Protein AF-X0Y228-F1 (afdb_monomer)

Secondary structure (DSSP, 8-state):
----PPPPPHHHHHHHHHHHHHTS-HHHHHHHHHHTTSS----H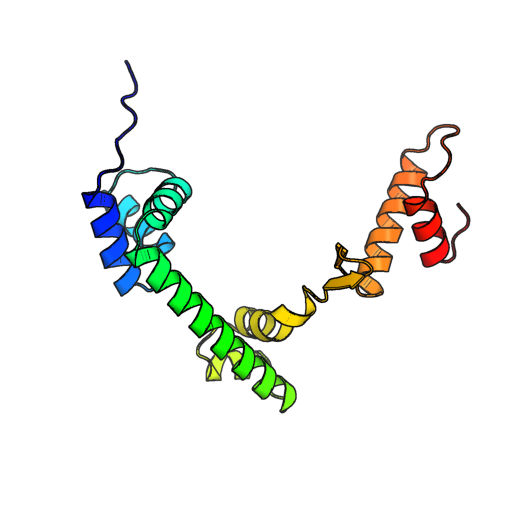HHHHHHHHTSHHHHHHHHHHHHHHHHHHHHHHHHHHTT--HHHHHHHHTS-HHHHHHHHHTTGGG-EEEETTEEEEPPPHHHHHHHHHHHHHHHHHH--S-PPPPHHHHHHHHHTT---

Structure (mmCIF, N/CA/C/O backbone):
data_AF-X0Y228-F1
#
_entry.id   AF-X0Y228-F1
#
loop_
_atom_site.group_PDB
_atom_site.id
_atom_site.type_symbol
_atom_site.label_atom_id
_atom_site.label_alt_id
_atom_site.label_comp_id
_atom_site.label_asym_id
_atom_site.label_entity_id
_atom_site.label_seq_id
_atom_site.pdbx_PDB_ins_code
_atom_site.Cartn_x
_atom_site.Cartn_y
_atom_site.Cartn_z
_atom_site.occupancy
_atom_site.B_iso_or_equiv
_atom_site.auth_seq_id
_atom_site.auth_comp_id
_atom_site.auth_asym_id
_atom_site.auth_atom_id
_atom_site.pdbx_PDB_model_num
ATOM 1 N N . MET A 1 1 ? -12.430 21.218 33.888 1.00 37.12 1 MET A N 1
ATOM 2 C CA . MET A 1 1 ? -13.204 20.115 33.283 1.00 37.12 1 MET A CA 1
ATOM 3 C C . MET A 1 1 ? -12.217 19.096 32.760 1.00 37.12 1 MET A C 1
ATOM 5 O O . MET A 1 1 ? -11.599 19.340 31.725 1.00 37.12 1 MET A O 1
ATOM 9 N N . ASP A 1 2 ? -12.018 18.007 33.498 1.00 36.97 2 ASP A N 1
ATOM 10 C CA . ASP A 1 2 ? -11.242 16.873 33.007 1.00 36.97 2 ASP A CA 1
ATOM 11 C C . ASP A 1 2 ? -11.887 16.380 31.716 1.00 36.97 2 ASP A C 1
ATOM 13 O O . ASP A 1 2 ? -13.042 15.954 31.694 1.00 36.97 2 ASP A O 1
ATOM 17 N N . ARG A 1 3 ? -11.162 16.497 30.601 1.00 44.69 3 ARG A N 1
ATOM 18 C CA . ARG A 1 3 ? -11.586 15.885 29.345 1.00 44.69 3 ARG A CA 1
ATOM 19 C C . ARG A 1 3 ? -11.407 14.387 29.530 1.00 44.69 3 ARG A C 1
ATOM 21 O O . ARG A 1 3 ? -10.332 13.861 29.244 1.00 44.69 3 ARG A O 1
ATOM 28 N N . VAL A 1 4 ? -12.436 13.717 30.047 1.00 51.84 4 VAL A N 1
ATOM 29 C CA . VAL A 1 4 ? -12.532 12.257 30.032 1.00 51.84 4 VAL A CA 1
ATOM 30 C C . VAL A 1 4 ? -12.272 11.844 28.590 1.00 51.84 4 VAL A C 1
ATOM 32 O O . VAL A 1 4 ? -13.059 12.155 27.697 1.00 51.84 4 VAL A O 1
ATOM 35 N N . LYS A 1 5 ? -11.105 11.241 28.335 1.00 54.94 5 LYS A N 1
ATOM 36 C CA . LYS A 1 5 ? -10.778 10.705 27.014 1.00 54.94 5 LYS A CA 1
ATOM 37 C C . LYS A 1 5 ? -11.882 9.700 26.688 1.00 54.94 5 LYS A C 1
ATOM 39 O O . LYS A 1 5 ? -12.032 8.756 27.464 1.00 54.94 5 LYS A O 1
ATOM 44 N N . PRO A 1 6 ? -12.668 9.894 25.614 1.00 57.69 6 PRO A N 1
ATOM 45 C CA . PRO A 1 6 ? -13.715 8.941 25.293 1.00 57.69 6 PRO A CA 1
ATOM 46 C C . PRO A 1 6 ? -13.074 7.562 25.117 1.00 57.69 6 PRO A C 1
ATOM 48 O O . PRO A 1 6 ? -12.098 7.397 24.384 1.00 57.69 6 PRO A O 1
ATOM 51 N N . ILE A 1 7 ? -13.557 6.581 25.869 1.00 72.00 7 ILE A N 1
ATOM 52 C CA . ILE A 1 7 ? -12.964 5.246 25.897 1.00 72.00 7 ILE A CA 1
ATOM 53 C C . ILE A 1 7 ? -13.397 4.530 24.615 1.00 72.00 7 ILE A C 1
ATOM 55 O O . ILE A 1 7 ? -14.585 4.487 24.298 1.00 72.00 7 ILE A O 1
ATOM 59 N N . ILE A 1 8 ? -12.437 3.990 23.856 1.00 79.25 8 ILE A N 1
ATOM 60 C CA . ILE A 1 8 ? -12.749 3.040 22.780 1.00 79.25 8 ILE A CA 1
ATOM 61 C C . ILE A 1 8 ? -13.285 1.786 23.452 1.00 79.25 8 ILE A C 1
ATOM 63 O O . ILE A 1 8 ? -12.571 1.158 24.233 1.00 79.25 8 ILE A O 1
ATOM 67 N N . THR A 1 9 ? -14.531 1.444 23.155 1.00 84.31 9 THR A N 1
ATOM 68 C CA . THR A 1 9 ? -15.180 0.263 23.721 1.00 84.31 9 THR A CA 1
ATOM 69 C C . THR A 1 9 ? -14.976 -0.951 22.818 1.00 84.31 9 THR A C 1
ATOM 71 O O . THR A 1 9 ? -14.807 -0.816 21.603 1.00 84.31 9 THR A O 1
ATOM 74 N N . ASP A 1 10 ? -15.052 -2.152 23.390 1.00 82.62 10 ASP A N 1
ATOM 75 C CA . ASP A 1 10 ? -15.036 -3.391 22.603 1.00 82.62 10 ASP A CA 1
ATOM 76 C C . ASP A 1 10 ? -16.221 -3.451 21.621 1.00 82.62 10 ASP A C 1
ATOM 78 O O . ASP A 1 10 ? -16.080 -3.938 20.500 1.00 82.62 10 ASP A O 1
ATOM 82 N N . GLN A 1 11 ? -17.357 -2.837 21.978 1.00 84.75 11 GLN A N 1
ATOM 83 C CA . GLN A 1 11 ? -18.523 -2.693 21.101 1.00 84.75 11 GLN A CA 1
ATOM 84 C C . GLN A 1 11 ? -18.240 -1.818 19.870 1.00 84.75 11 GLN A C 1
ATOM 86 O O . GLN A 1 11 ? -18.737 -2.109 18.778 1.00 84.75 11 GLN A O 1
ATOM 91 N N . ASP A 1 12 ? -17.448 -0.749 20.011 1.00 86.62 12 ASP A N 1
ATOM 92 C CA . ASP A 1 12 ? -17.024 0.064 18.865 1.00 86.62 12 ASP A CA 1
ATOM 93 C C . ASP A 1 12 ? -16.172 -0.772 17.906 1.00 86.62 12 ASP A C 1
ATOM 95 O O . ASP A 1 12 ? -16.388 -0.747 16.691 1.00 86.62 12 ASP A O 1
ATOM 99 N N . LEU A 1 13 ? -15.223 -1.543 18.450 1.00 85.81 13 LEU A N 1
ATOM 100 C CA . LEU A 1 13 ? -14.338 -2.404 17.666 1.00 85.81 13 LEU A CA 1
ATOM 101 C C . LEU A 1 13 ? -15.119 -3.496 16.934 1.00 85.81 13 LEU A C 1
ATOM 103 O O . LEU A 1 13 ? -14.866 -3.726 15.751 1.00 85.81 13 LEU A O 1
ATOM 107 N N . GLU A 1 14 ? -16.102 -4.111 17.588 1.00 86.44 14 GLU A N 1
ATOM 108 C CA . GLU A 1 14 ? -16.964 -5.127 16.984 1.00 86.44 14 GLU A CA 1
ATOM 109 C C . GLU A 1 14 ? -17.824 -4.551 15.846 1.00 86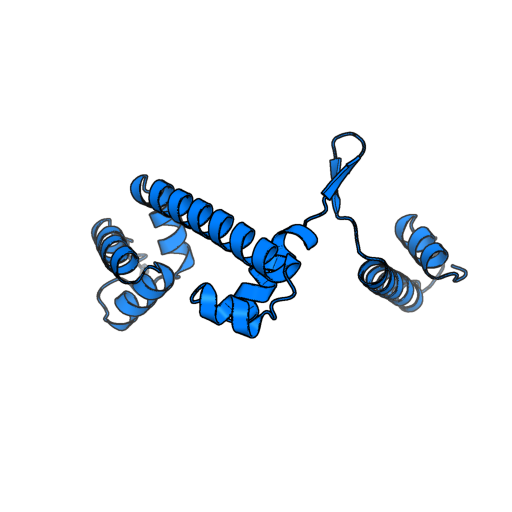.44 14 GLU A C 1
ATOM 111 O O . GLU A 1 14 ? -17.871 -5.118 14.747 1.00 86.44 14 GLU A O 1
ATOM 116 N N . LYS A 1 15 ? -18.434 -3.372 16.043 1.00 88.62 15 LYS A N 1
ATOM 117 C CA . LYS A 1 15 ? -19.195 -2.673 14.989 1.00 88.62 15 LYS A CA 1
ATOM 118 C C . LYS A 1 15 ? -18.317 -2.340 13.786 1.00 88.62 15 LYS A C 1
ATOM 120 O O . LYS A 1 15 ? -18.733 -2.564 12.643 1.00 88.62 15 LYS A O 1
ATOM 125 N N . ILE A 1 16 ? -17.109 -1.819 14.024 1.00 88.69 16 ILE A N 1
ATOM 126 C CA . ILE A 1 16 ? -16.144 -1.532 12.955 1.00 88.69 16 ILE A CA 1
ATOM 127 C C . ILE A 1 16 ? -15.730 -2.823 12.256 1.00 88.69 16 ILE A C 1
ATOM 129 O O . ILE A 1 16 ? -15.620 -2.838 11.029 1.00 88.69 16 ILE A O 1
ATOM 133 N N . PHE A 1 17 ? -15.517 -3.898 13.013 1.00 85.56 17 PHE A N 1
ATOM 134 C CA . PHE A 1 17 ? -15.116 -5.180 12.463 1.00 85.56 17 PHE A CA 1
ATOM 135 C C . PHE A 1 17 ? -16.177 -5.725 11.505 1.00 85.56 17 PHE A C 1
ATOM 137 O O . PHE A 1 17 ? -15.884 -5.947 10.329 1.00 85.56 17 PHE A O 1
ATOM 144 N N . LYS A 1 18 ? -17.422 -5.852 11.972 1.00 87.44 18 LYS A N 1
ATOM 145 C CA . LYS A 1 18 ? -18.549 -6.354 11.175 1.00 87.44 18 LYS A CA 1
ATOM 146 C C . LYS A 1 18 ? -18.762 -5.517 9.910 1.00 87.44 18 LYS A C 1
ATOM 148 O O . LYS A 1 18 ? -18.696 -6.036 8.796 1.00 87.44 18 LYS A O 1
ATOM 153 N N . THR A 1 19 ? -18.872 -4.200 10.078 1.00 87.50 19 THR A N 1
ATOM 154 C CA . THR A 1 19 ? -19.064 -3.255 8.966 1.00 87.50 19 THR A CA 1
ATOM 155 C C . THR A 1 19 ? -17.874 -3.276 7.996 1.00 87.50 19 THR A C 1
ATOM 157 O O . THR A 1 19 ? -18.026 -3.175 6.782 1.00 87.50 19 THR A O 1
ATOM 160 N N . GLY A 1 20 ? -16.649 -3.421 8.503 1.00 85.31 20 GLY A N 1
ATOM 161 C CA . GLY A 1 20 ? -15.440 -3.437 7.683 1.00 85.31 20 GLY A CA 1
ATOM 162 C C . GLY A 1 20 ? -15.210 -4.741 6.923 1.00 85.31 20 GLY A C 1
ATOM 163 O O . GLY A 1 20 ? -14.574 -4.711 5.862 1.00 85.31 20 GLY A O 1
ATOM 164 N N . VAL A 1 21 ? -15.742 -5.861 7.420 1.00 81.81 21 VAL A N 1
ATOM 165 C CA . VAL A 1 21 ? -15.832 -7.124 6.675 1.00 81.81 21 VAL A CA 1
ATOM 166 C C . VAL A 1 21 ? -16.812 -6.967 5.515 1.00 81.81 21 VAL A C 1
ATOM 168 O O . VAL A 1 21 ? -16.415 -7.214 4.375 1.00 81.81 21 VAL A O 1
ATOM 171 N N . GLU A 1 22 ? -18.022 -6.465 5.777 1.00 82.12 22 GLU A N 1
ATOM 172 C CA . GLU A 1 22 ? -19.059 -6.222 4.759 1.00 82.12 22 GLU A CA 1
ATOM 173 C C . GLU A 1 22 ? -18.572 -5.270 3.652 1.00 82.12 22 GLU A C 1
ATOM 175 O O . GLU A 1 22 ? -18.688 -5.563 2.462 1.00 82.12 22 GLU A O 1
ATOM 180 N N . LEU A 1 23 ? -17.936 -4.157 4.027 1.00 80.31 23 LEU A N 1
ATOM 181 C CA . LEU A 1 23 ? -17.416 -3.162 3.081 1.00 80.31 23 LEU A CA 1
ATOM 182 C C . LEU A 1 23 ? -16.072 -3.547 2.443 1.00 80.31 23 LEU A C 1
ATOM 184 O O . LEU A 1 23 ? -15.552 -2.825 1.584 1.00 80.31 23 LEU A O 1
ATOM 188 N N . GLY A 1 24 ? -15.427 -4.612 2.921 1.00 75.69 24 GLY A N 1
ATOM 189 C CA . GLY A 1 24 ? -14.061 -4.975 2.539 1.00 75.69 24 GLY A CA 1
ATOM 190 C C . GLY A 1 24 ? -12.985 -3.951 2.947 1.00 75.69 24 GLY A C 1
ATOM 191 O O . GLY A 1 24 ? -11.811 -4.115 2.587 1.00 75.69 24 GLY A O 1
ATOM 192 N N . SER A 1 25 ? -13.325 -2.918 3.722 1.00 78.81 25 SER A N 1
ATOM 193 C CA . SER A 1 25 ? -12.423 -1.842 4.144 1.00 78.81 25 SER A CA 1
ATOM 194 C C . SER A 1 25 ? -12.795 -1.311 5.529 1.00 78.81 25 SER A C 1
ATOM 196 O O . SER A 1 25 ? -13.854 -0.720 5.717 1.00 78.81 25 SER A O 1
ATOM 198 N N . PHE A 1 26 ? -11.878 -1.465 6.484 1.00 82.94 26 PHE A N 1
ATOM 199 C CA . PHE A 1 26 ? -12.067 -0.990 7.853 1.00 82.94 26 PHE A CA 1
ATOM 200 C C . PHE A 1 26 ? -11.985 0.531 7.968 1.00 82.94 26 PHE A C 1
ATOM 202 O O . PHE A 1 26 ? -12.774 1.118 8.689 1.00 82.94 26 PHE A O 1
ATOM 209 N N . ASN A 1 27 ? -11.132 1.197 7.190 1.00 83.69 27 ASN A N 1
ATOM 210 C CA . ASN A 1 27 ? -11.044 2.662 7.198 1.00 83.69 27 ASN A CA 1
ATOM 211 C C . ASN A 1 27 ? -12.356 3.279 6.711 1.00 83.69 27 ASN A C 1
ATOM 213 O O . ASN A 1 27 ? -12.844 4.242 7.296 1.00 83.69 27 ASN A O 1
ATOM 217 N N . LYS A 1 28 ? -12.967 2.683 5.675 1.00 85.69 28 LYS A N 1
ATOM 218 C CA . LYS A 1 28 ? -14.308 3.080 5.232 1.00 85.69 28 LYS A CA 1
ATOM 219 C C . LYS A 1 28 ? -15.346 2.838 6.327 1.00 85.69 28 LYS A C 1
ATOM 221 O O . LYS A 1 28 ? -16.150 3.728 6.571 1.00 85.69 28 LYS A O 1
ATOM 226 N N . ALA A 1 29 ? -15.299 1.687 7.001 1.00 89.12 29 ALA A N 1
ATOM 227 C CA . ALA A 1 29 ? -16.196 1.392 8.116 1.00 89.12 29 ALA A CA 1
ATOM 228 C C . ALA A 1 29 ? -16.056 2.403 9.264 1.00 89.12 29 ALA A C 1
ATOM 230 O O . ALA A 1 29 ? -17.063 2.947 9.697 1.00 89.12 29 ALA A O 1
ATOM 231 N N . ILE A 1 30 ? -14.830 2.727 9.690 1.00 88.88 30 ILE A N 1
ATOM 232 C CA . ILE A 1 30 ? -14.560 3.735 10.727 1.00 88.88 30 ILE A CA 1
ATOM 233 C C . ILE A 1 30 ? -15.156 5.084 10.312 1.00 88.88 30 ILE A C 1
ATOM 235 O O . ILE A 1 30 ? -15.926 5.670 11.065 1.00 88.88 30 ILE A O 1
ATOM 239 N N . HIS A 1 31 ? -14.879 5.555 9.093 1.00 89.31 31 HIS A N 1
ATOM 240 C CA . HIS A 1 31 ? -15.423 6.829 8.617 1.00 89.31 31 HIS A CA 1
ATOM 241 C C . HIS A 1 31 ? -16.954 6.850 8.546 1.00 89.31 31 HIS A C 1
ATOM 243 O O . HIS A 1 31 ? -17.559 7.856 8.911 1.00 89.31 31 HIS A O 1
ATOM 249 N N . ILE A 1 32 ? -17.584 5.771 8.076 1.00 90.00 32 ILE A N 1
ATOM 250 C CA . ILE A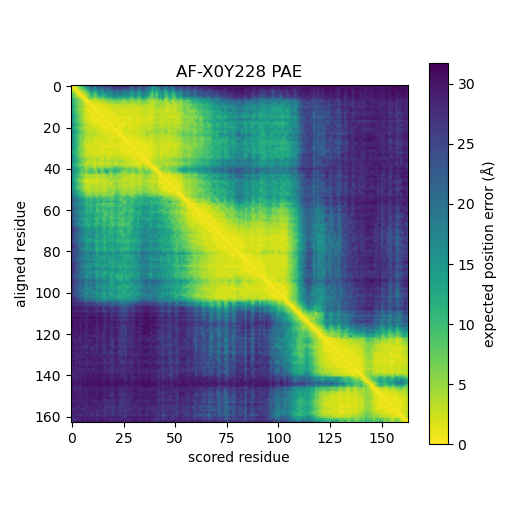 1 32 ? -19.047 5.670 7.997 1.00 90.00 32 ILE A CA 1
ATOM 251 C C . ILE A 1 32 ? -19.659 5.670 9.397 1.00 90.00 32 ILE A C 1
ATOM 253 O O . ILE A 1 32 ? -20.620 6.394 9.641 1.00 90.00 32 ILE A O 1
ATOM 257 N N . LEU A 1 33 ? -19.089 4.900 10.324 1.00 89.75 33 LEU A N 1
ATOM 258 C CA . LEU A 1 33 ? -19.600 4.789 11.687 1.00 89.75 33 LEU A CA 1
ATOM 259 C C . LEU A 1 33 ? -19.410 6.088 12.482 1.00 89.75 33 LEU A C 1
ATOM 261 O O . LEU A 1 33 ? -20.322 6.462 13.215 1.00 89.75 33 LEU A O 1
ATOM 265 N N . ILE A 1 34 ? -18.298 6.810 12.285 1.00 88.44 34 ILE A N 1
ATOM 266 C CA . ILE A 1 34 ? -18.084 8.152 12.855 1.00 88.44 34 ILE A CA 1
ATOM 267 C C . ILE A 1 34 ? -19.120 9.136 12.305 1.00 88.44 34 ILE A C 1
ATOM 269 O O . ILE A 1 34 ? -19.776 9.831 13.074 1.00 88.44 34 ILE A O 1
ATOM 273 N N . LYS A 1 35 ? -19.306 9.182 10.977 1.00 88.31 35 LYS A N 1
ATOM 274 C CA . LYS A 1 35 ? -20.291 10.079 10.345 1.00 88.31 35 LYS A CA 1
ATOM 275 C C . LYS A 1 35 ? -21.720 9.790 10.797 1.00 88.31 35 LYS A C 1
ATOM 277 O O . LYS A 1 35 ? -22.517 10.711 10.907 1.00 88.31 35 LYS A O 1
ATOM 282 N N . ALA A 1 36 ? -22.030 8.524 11.055 1.00 87.19 36 ALA A N 1
ATOM 283 C CA . ALA A 1 36 ? -23.325 8.094 11.563 1.00 87.19 36 ALA A CA 1
ATOM 284 C C . ALA A 1 36 ? -23.481 8.279 13.086 1.00 87.19 36 ALA A C 1
ATOM 286 O O . ALA A 1 36 ? -24.506 7.874 13.626 1.00 87.19 36 ALA A O 1
ATOM 287 N N . GLY A 1 37 ? -22.469 8.804 13.790 1.00 85.44 37 GLY A N 1
ATOM 288 C CA . GLY A 1 37 ? -22.483 8.947 15.250 1.00 85.44 37 GLY A CA 1
ATOM 289 C C . GLY A 1 37 ? -22.558 7.615 16.008 1.00 85.44 37 GLY A C 1
ATOM 290 O O . GLY A 1 37 ? -22.936 7.592 17.174 1.00 85.44 37 GLY A O 1
ATOM 291 N N . LYS A 1 38 ? -22.237 6.489 15.354 1.00 86.56 38 LYS A N 1
ATOM 292 C CA . LYS A 1 38 ? -22.363 5.135 15.926 1.00 86.56 38 LYS A CA 1
ATOM 293 C C . LYS A 1 38 ? -21.162 4.706 16.767 1.00 86.56 38 LYS A C 1
ATOM 295 O O . LYS A 1 38 ? -21.286 3.733 17.513 1.00 86.56 38 LYS A O 1
ATOM 300 N N . ILE A 1 39 ? -20.031 5.384 16.584 1.00 85.19 39 ILE A N 1
ATOM 301 C CA . ILE A 1 39 ? -18.786 5.242 17.347 1.00 85.19 39 ILE A CA 1
ATOM 302 C C . ILE A 1 39 ? -18.203 6.639 17.592 1.00 85.19 39 ILE A C 1
ATOM 304 O O . ILE A 1 39 ? -18.524 7.586 16.867 1.00 85.19 39 ILE A O 1
ATOM 308 N N . ASN A 1 40 ? -17.323 6.764 18.582 1.00 82.12 40 ASN A N 1
ATOM 309 C CA . ASN A 1 40 ? -16.695 8.039 18.919 1.00 82.12 40 ASN A CA 1
ATOM 310 C C . ASN A 1 40 ? -15.839 8.605 17.772 1.00 82.12 40 ASN A C 1
ATOM 312 O O . ASN A 1 40 ? -15.201 7.872 17.015 1.00 82.12 40 ASN A O 1
ATOM 316 N N . ASN A 1 41 ? -15.764 9.937 17.680 1.00 76.12 41 ASN A N 1
ATOM 317 C CA . ASN A 1 41 ? -14.983 10.650 16.662 1.00 76.12 41 ASN A CA 1
ATOM 318 C C . ASN A 1 41 ? -13.473 10.672 16.990 1.00 76.12 41 ASN A C 1
ATOM 320 O O . ASN A 1 41 ? -12.855 11.729 17.127 1.00 76.12 41 ASN A O 1
ATOM 324 N N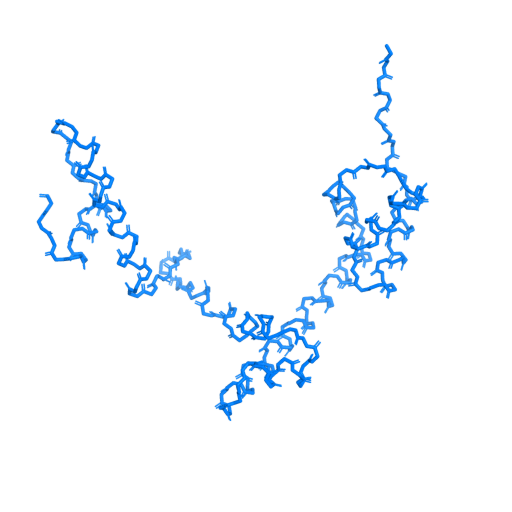 . TYR A 1 42 ? -12.886 9.490 17.181 1.00 75.88 42 TYR A N 1
ATOM 325 C CA . TYR A 1 42 ? -11.449 9.304 17.374 1.00 75.88 42 TYR A CA 1
ATOM 326 C C . TYR A 1 42 ? -10.694 9.272 16.044 1.00 75.88 42 TYR A C 1
ATOM 328 O O . TYR A 1 42 ? -11.252 8.996 14.981 1.00 75.88 42 TYR A O 1
ATOM 336 N N . CYS A 1 43 ? -9.378 9.494 16.107 1.00 72.81 43 CYS A N 1
ATOM 337 C CA . CYS A 1 43 ? -8.523 9.342 14.936 1.00 72.81 43 CYS A CA 1
ATOM 338 C C . CYS A 1 43 ? -8.564 7.892 14.424 1.00 72.81 43 CYS A C 1
ATOM 340 O O . CYS A 1 43 ? -8.385 6.944 15.194 1.00 72.81 43 CYS A O 1
ATOM 342 N N . VAL A 1 44 ? -8.748 7.729 13.109 1.00 78.25 44 VAL A N 1
ATOM 343 C CA . VAL A 1 44 ? -8.793 6.432 12.409 1.00 78.25 44 VAL A CA 1
ATOM 344 C C . VAL A 1 44 ? -7.611 5.539 12.793 1.00 78.25 44 VAL A C 1
ATOM 346 O O . VAL A 1 44 ? -7.791 4.341 12.994 1.00 78.25 44 VAL A O 1
ATOM 349 N N . SER A 1 45 ? -6.424 6.123 12.978 1.00 77.38 45 SER A N 1
ATOM 350 C CA . SER A 1 45 ? -5.208 5.392 13.350 1.00 77.38 45 SER A CA 1
ATOM 351 C C . SER A 1 45 ? -5.294 4.705 14.718 1.00 77.38 45 SER A C 1
ATOM 353 O O . SER A 1 45 ? -4.667 3.666 14.925 1.00 77.38 45 SER A O 1
ATOM 355 N N . VAL A 1 46 ? -6.080 5.242 15.657 1.00 81.50 46 VAL A N 1
ATOM 356 C CA . VAL A 1 46 ? -6.253 4.657 16.995 1.00 81.50 46 VAL A CA 1
ATOM 357 C C . VAL A 1 46 ? -7.158 3.429 16.917 1.00 81.50 46 VAL A C 1
ATOM 359 O O . VAL A 1 46 ? -6.810 2.380 17.462 1.00 81.50 46 VAL A O 1
ATOM 362 N N . TYR A 1 47 ? -8.262 3.523 16.170 1.00 83.00 47 TYR A N 1
ATOM 363 C CA . TYR A 1 47 ? -9.117 2.372 15.877 1.00 83.00 47 TYR A CA 1
ATOM 364 C C . TYR A 1 47 ? -8.360 1.297 15.096 1.00 83.00 47 TYR A C 1
ATOM 366 O O . TYR A 1 47 ? -8.434 0.123 15.447 1.00 83.00 47 TYR A O 1
ATOM 374 N N . GLU A 1 48 ? -7.565 1.676 14.093 1.00 77.25 48 GLU A N 1
ATOM 375 C CA . GLU A 1 48 ? -6.707 0.734 13.368 1.00 77.25 48 GLU A CA 1
ATOM 376 C C . GLU A 1 48 ? -5.718 0.023 14.295 1.00 77.25 48 GLU A C 1
ATOM 378 O O . GLU A 1 48 ? -5.534 -1.190 14.177 1.00 77.25 48 GLU A O 1
ATOM 383 N N . LYS A 1 49 ? -5.075 0.747 15.220 1.00 81.69 49 LYS A N 1
ATOM 384 C CA . LYS A 1 49 ? -4.142 0.153 16.185 1.00 81.69 49 LYS A CA 1
ATOM 385 C C . LYS A 1 49 ? -4.846 -0.882 17.063 1.00 81.69 49 LYS A C 1
ATOM 387 O O . LYS A 1 49 ? -4.351 -1.998 17.169 1.00 81.69 49 LY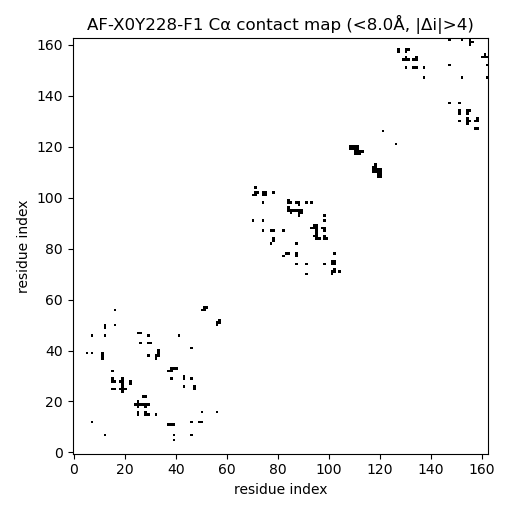S A O 1
ATOM 392 N N . LYS A 1 50 ? -6.010 -0.538 17.617 1.00 80.94 50 LYS A N 1
ATOM 393 C CA . LYS A 1 50 ? -6.794 -1.432 18.481 1.00 80.94 50 LYS A CA 1
ATOM 394 C C . LYS A 1 50 ? -7.332 -2.650 17.737 1.00 80.94 50 LYS A C 1
ATOM 396 O O . LYS A 1 50 ? -7.214 -3.768 18.218 1.00 80.94 50 LYS A O 1
ATOM 401 N N . LEU A 1 51 ? -7.825 -2.462 16.518 1.00 77.81 51 LEU A N 1
ATOM 402 C CA . LEU A 1 51 ? -8.245 -3.574 15.670 1.00 77.81 51 LEU A CA 1
ATOM 403 C C . LEU A 1 51 ? -7.085 -4.519 15.333 1.00 77.81 51 LEU A C 1
ATOM 405 O O . LEU A 1 51 ? -7.286 -5.726 15.283 1.00 77.81 51 LEU A O 1
ATOM 409 N N . ASN A 1 52 ? -5.864 -4.004 15.142 1.00 73.19 52 ASN A N 1
ATOM 410 C CA . ASN A 1 52 ? -4.684 -4.840 14.894 1.00 73.19 52 ASN A CA 1
ATOM 411 C C . ASN A 1 52 ? -4.284 -5.724 16.091 1.00 73.19 52 ASN A C 1
ATOM 413 O O . ASN A 1 52 ? -3.536 -6.680 15.885 1.00 73.19 52 ASN A O 1
ATOM 417 N N . GLU A 1 53 ? -4.753 -5.420 17.304 1.00 78.19 53 GLU A N 1
ATOM 418 C CA . GLU A 1 53 ? -4.544 -6.247 18.501 1.00 78.19 53 GLU A CA 1
ATOM 419 C C . GLU A 1 53 ? -5.501 -7.463 18.525 1.00 78.19 53 GLU A C 1
ATOM 421 O O . GLU A 1 53 ? -5.224 -8.444 19.211 1.00 78.19 53 GLU A O 1
ATOM 426 N N . LEU A 1 54 ? -6.577 -7.460 17.722 1.00 73.12 54 LEU A N 1
ATOM 427 C CA . LEU A 1 54 ? -7.546 -8.559 17.638 1.00 73.12 54 LEU A CA 1
ATOM 428 C C . LEU A 1 54 ? -7.073 -9.677 16.689 1.00 73.12 54 LEU A C 1
ATOM 430 O O . LEU A 1 54 ? -6.710 -9.436 15.532 1.00 73.12 54 LEU A O 1
ATOM 434 N N . SER A 1 55 ? -7.153 -10.932 17.143 1.00 67.06 55 SER A N 1
ATOM 435 C CA . SER A 1 55 ? -6.742 -12.125 16.378 1.00 67.06 55 SER A CA 1
ATOM 436 C C . SER A 1 55 ? -7.468 -12.253 15.030 1.00 67.06 55 SER A C 1
ATOM 438 O O . SER A 1 55 ? -6.821 -12.390 13.992 1.00 67.06 55 SER A O 1
ATOM 440 N N . ALA A 1 56 ? -8.791 -12.075 15.009 1.00 65.81 56 ALA A N 1
ATOM 441 C CA . ALA A 1 56 ? -9.609 -12.131 13.793 1.00 65.81 56 ALA A CA 1
ATOM 442 C C . ALA A 1 56 ? -9.186 -11.099 12.722 1.00 65.81 56 ALA A C 1
ATOM 444 O O . ALA A 1 56 ? -9.335 -11.313 11.514 1.00 65.81 56 ALA A O 1
ATOM 445 N N . TYR A 1 57 ? -8.603 -9.974 13.146 1.00 66.25 57 TYR A N 1
ATOM 446 C CA . TYR A 1 57 ? -8.101 -8.930 12.252 1.00 66.25 57 TYR A CA 1
ATOM 447 C C . TYR A 1 57 ? -6.767 -9.310 11.604 1.00 66.25 57 TYR A C 1
ATOM 449 O O . TYR A 1 57 ? -6.514 -8.993 10.432 1.00 66.25 57 TYR A O 1
ATOM 457 N N . LYS A 1 58 ? -5.920 -10.031 12.348 1.00 67.88 58 LYS A N 1
ATOM 458 C CA . LYS A 1 58 ? -4.659 -10.592 11.852 1.00 67.88 58 LYS A CA 1
ATOM 459 C C . LYS A 1 58 ? -4.923 -11.572 10.709 1.00 67.88 58 LYS A C 1
ATOM 461 O O . LYS A 1 58 ? -4.288 -11.448 9.657 1.00 67.88 58 LYS A O 1
ATOM 466 N N . ASP A 1 59 ? -5.910 -12.449 10.858 1.00 69.56 59 ASP A N 1
ATOM 467 C CA . ASP A 1 59 ? -6.262 -13.449 9.844 1.00 69.56 59 ASP A CA 1
ATOM 468 C C . ASP A 1 59 ? -6.835 -12.809 8.578 1.00 69.56 59 ASP A C 1
ATOM 470 O O . ASP A 1 59 ? -6.365 -13.076 7.466 1.00 69.56 59 ASP A O 1
ATOM 474 N N . LEU A 1 60 ? -7.759 -11.852 8.720 1.00 68.19 60 LEU A N 1
ATOM 475 C CA . LEU A 1 60 ? -8.298 -11.123 7.570 1.00 68.19 60 LEU A CA 1
ATOM 476 C C . LEU A 1 60 ? -7.208 -10.320 6.834 1.00 68.19 60 LEU A C 1
ATOM 478 O O . LEU A 1 60 ? -7.216 -10.209 5.600 1.00 68.19 60 LEU A O 1
ATOM 482 N N . ARG A 1 61 ? -6.232 -9.768 7.567 1.00 68.44 61 ARG A N 1
ATOM 483 C CA . ARG A 1 61 ? -5.076 -9.067 6.987 1.00 68.44 61 ARG A CA 1
ATOM 484 C C . ARG A 1 61 ? -4.164 -10.022 6.222 1.00 68.44 61 ARG A C 1
ATOM 486 O O . ARG A 1 61 ? -3.714 -9.658 5.127 1.00 68.44 61 ARG A O 1
ATOM 493 N N . LEU A 1 62 ? -3.895 -11.211 6.758 1.00 73.31 62 LEU A N 1
ATOM 494 C CA . LEU A 1 62 ? -3.133 -12.257 6.073 1.00 73.31 62 LEU A CA 1
ATOM 495 C C . LEU A 1 62 ? -3.846 -12.689 4.788 1.00 73.31 62 LEU A C 1
ATOM 497 O O . LEU A 1 62 ? -3.218 -12.715 3.726 1.00 73.31 62 LEU A O 1
ATOM 501 N N . LEU A 1 63 ? -5.164 -12.875 4.841 1.00 72.50 63 LEU A N 1
ATOM 502 C CA . LEU A 1 63 ? -5.986 -13.232 3.687 1.00 72.50 63 LEU A CA 1
ATOM 503 C C . LEU A 1 63 ? -5.978 -12.129 2.610 1.00 72.50 63 LEU A C 1
ATOM 505 O O . LEU A 1 63 ? -5.725 -12.396 1.432 1.00 72.50 63 LEU A O 1
ATOM 509 N N . LYS A 1 64 ? -6.119 -10.851 2.997 1.00 71.94 64 LYS A N 1
ATOM 510 C CA . LYS A 1 64 ? -5.976 -9.697 2.080 1.00 71.94 64 LYS A CA 1
ATOM 511 C C . LYS A 1 64 ? -4.557 -9.561 1.516 1.00 71.94 64 LYS A C 1
ATOM 513 O O . LYS A 1 64 ? -4.379 -9.103 0.383 1.00 71.94 64 LYS A O 1
ATOM 518 N N . LYS A 1 65 ? -3.522 -9.908 2.287 1.00 77.44 65 LYS A N 1
ATOM 519 C CA . LYS A 1 65 ? -2.122 -9.916 1.824 1.00 77.44 65 LYS A CA 1
ATOM 520 C C . LYS A 1 65 ? -1.906 -11.023 0.789 1.00 77.44 65 LYS A C 1
ATOM 522 O O . LYS A 1 65 ? -1.327 -10.743 -0.261 1.00 77.44 65 LYS A O 1
ATOM 527 N N . ALA A 1 66 ? -2.419 -12.224 1.047 1.00 75.69 66 ALA A N 1
ATOM 528 C CA . ALA A 1 66 ? -2.370 -13.357 0.127 1.00 75.69 66 ALA A CA 1
ATOM 529 C C . ALA A 1 66 ? -3.120 -13.052 -1.179 1.00 75.69 66 ALA A C 1
ATOM 531 O O . ALA A 1 66 ? -2.544 -13.184 -2.261 1.00 75.69 66 ALA A O 1
ATOM 532 N N . ARG A 1 67 ? -4.346 -12.513 -1.088 1.00 78.06 67 ARG A N 1
ATOM 533 C CA . ARG A 1 67 ? -5.137 -12.089 -2.255 1.00 78.06 67 ARG A CA 1
ATOM 534 C C . ARG A 1 67 ? -4.379 -11.073 -3.107 1.00 78.06 67 ARG A C 1
ATOM 536 O O . ARG A 1 67 ? -4.209 -11.298 -4.298 1.00 78.06 67 ARG A O 1
ATOM 543 N N . ARG A 1 68 ? -3.821 -10.017 -2.499 1.00 78.44 68 ARG A N 1
ATOM 544 C CA . ARG A 1 68 ? -3.001 -9.019 -3.216 1.00 78.44 68 ARG A CA 1
ATOM 545 C C . ARG A 1 68 ? -1.757 -9.621 -3.872 1.00 78.44 68 ARG A C 1
ATOM 547 O O . ARG A 1 68 ? -1.399 -9.197 -4.967 1.00 78.44 68 ARG A O 1
ATOM 554 N N . LYS A 1 69 ? -1.102 -10.599 -3.235 1.00 80.75 69 LYS A N 1
ATOM 555 C CA . LYS A 1 69 ? 0.050 -11.310 -3.817 1.00 80.75 69 LYS A CA 1
ATOM 556 C C . LYS A 1 69 ? -0.365 -12.095 -5.064 1.00 80.75 69 LYS A C 1
ATOM 558 O O . LYS A 1 69 ? 0.312 -12.000 -6.085 1.00 80.75 69 LYS A O 1
ATOM 563 N N . ASN A 1 70 ? -1.492 -12.804 -5.010 1.00 81.38 70 ASN A N 1
ATOM 564 C CA . ASN A 1 70 ? -2.023 -13.552 -6.151 1.00 81.38 70 ASN A CA 1
ATOM 565 C C . ASN A 1 70 ? -2.477 -12.623 -7.285 1.00 81.38 70 ASN A C 1
ATOM 567 O O . ASN A 1 70 ? -2.087 -12.829 -8.433 1.00 81.38 70 ASN A O 1
ATOM 571 N N . THR A 1 71 ? -3.203 -11.547 -6.969 1.00 84.38 71 THR A N 1
ATOM 572 C CA . THR A 1 71 ? -3.594 -10.526 -7.955 1.00 84.38 71 THR A CA 1
ATOM 573 C C . THR A 1 71 ? -2.369 -9.865 -8.596 1.00 84.38 71 THR A C 1
ATOM 575 O O . THR A 1 71 ? -2.359 -9.652 -9.804 1.00 84.38 71 THR A O 1
ATOM 578 N N . GLY A 1 72 ? -1.301 -9.611 -7.830 1.00 84.19 72 GLY A N 1
ATOM 579 C CA . GLY A 1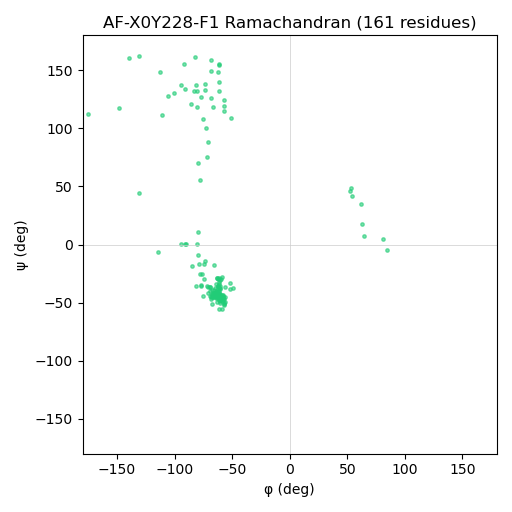 72 ? -0.032 -9.100 -8.359 1.00 84.19 72 GLY A CA 1
ATOM 580 C C . GLY A 1 72 ? 0.659 -10.063 -9.327 1.00 84.19 72 GLY A C 1
ATOM 581 O O . GLY A 1 72 ? 1.094 -9.642 -10.398 1.00 84.19 72 GLY A O 1
ATOM 582 N N . LYS A 1 73 ? 0.702 -11.366 -9.007 1.00 86.62 73 LYS A N 1
ATOM 583 C CA . LYS A 1 73 ? 1.231 -12.399 -9.919 1.00 86.62 73 LYS A CA 1
ATOM 584 C C . LYS A 1 73 ? 0.454 -12.443 -11.237 1.00 86.62 73 LYS A C 1
ATOM 586 O O . LYS A 1 73 ? 1.064 -12.475 -12.303 1.00 86.62 73 LYS A O 1
ATOM 591 N N . LEU A 1 74 ? -0.878 -12.404 -11.168 1.00 87.31 74 LEU A N 1
ATOM 592 C CA . LEU A 1 74 ? -1.746 -12.375 -12.349 1.00 87.31 74 LEU A CA 1
ATOM 593 C C . LEU A 1 74 ? -1.519 -11.108 -13.183 1.00 87.31 74 LEU A C 1
ATOM 595 O O . LEU A 1 74 ? -1.337 -11.204 -14.394 1.00 87.31 74 LEU A O 1
ATOM 599 N N . ALA A 1 75 ? -1.453 -9.937 -12.541 1.00 86.69 75 ALA A N 1
ATOM 600 C CA . ALA A 1 75 ? -1.173 -8.670 -13.215 1.00 86.69 75 ALA A CA 1
ATOM 601 C C . ALA A 1 75 ? 0.168 -8.711 -13.964 1.00 86.69 75 ALA A C 1
ATOM 603 O O . ALA A 1 75 ? 0.244 -8.307 -15.124 1.00 86.69 75 ALA A O 1
ATOM 604 N N . LEU A 1 76 ? 1.212 -9.256 -13.331 1.00 86.88 76 LEU A N 1
ATOM 605 C CA . LEU A 1 76 ? 2.528 -9.416 -13.946 1.00 86.88 76 LEU A CA 1
ATOM 606 C C . LEU A 1 76 ? 2.496 -10.371 -15.150 1.00 86.88 76 LEU A C 1
ATOM 608 O O . LEU A 1 76 ? 3.084 -10.058 -16.183 1.00 86.88 76 LEU A O 1
ATOM 612 N N . MET A 1 77 ? 1.800 -11.509 -15.048 1.00 88.31 77 MET A N 1
ATOM 613 C CA . MET A 1 77 ? 1.649 -12.445 -16.172 1.00 88.31 77 MET A CA 1
ATOM 614 C C . MET A 1 77 ? 0.914 -11.809 -17.354 1.00 88.31 77 MET A C 1
ATOM 616 O O . MET A 1 77 ? 1.371 -11.926 -18.488 1.00 88.31 77 MET A O 1
ATOM 620 N N . LEU A 1 78 ? -0.185 -11.093 -17.099 1.00 89.88 78 LEU A N 1
ATOM 621 C CA . LEU A 1 78 ? -0.921 -10.372 -18.141 1.00 89.88 78 LEU A CA 1
ATOM 622 C C . LEU A 1 78 ? -0.042 -9.301 -18.798 1.00 89.88 78 LEU A C 1
ATOM 624 O O . LEU A 1 78 ? -0.046 -9.167 -20.021 1.00 89.88 78 LEU A O 1
ATOM 628 N N . ARG A 1 79 ? 0.777 -8.592 -18.009 1.00 89.38 79 ARG A N 1
ATOM 629 C CA . ARG A 1 79 ? 1.722 -7.611 -18.551 1.00 89.38 79 ARG A CA 1
ATOM 630 C C . ARG A 1 79 ? 2.791 -8.260 -19.431 1.00 89.38 79 ARG A C 1
ATOM 632 O O . ARG A 1 79 ? 3.095 -7.697 -20.481 1.00 89.38 79 ARG A O 1
ATOM 639 N N . LYS A 1 80 ? 3.337 -9.420 -19.034 1.00 86.38 80 LYS A N 1
ATOM 640 C CA . LYS A 1 80 ? 4.303 -10.199 -19.839 1.00 86.38 80 LYS A CA 1
ATOM 641 C C . LYS A 1 80 ? 3.715 -10.659 -21.176 1.00 86.38 80 LYS A C 1
ATOM 643 O O . LYS A 1 80 ? 4.450 -10.757 -22.146 1.00 86.38 80 LYS A O 1
ATOM 648 N N . LYS A 1 81 ? 2.396 -10.866 -21.245 1.00 91.38 81 LYS A N 1
ATOM 649 C CA . LYS A 1 81 ? 1.649 -11.137 -22.487 1.00 91.38 81 LYS A CA 1
ATOM 650 C C . LYS A 1 81 ? 1.335 -9.876 -23.313 1.00 91.38 81 LYS A C 1
ATOM 652 O O . LYS A 1 81 ? 0.510 -9.931 -24.214 1.00 91.38 81 LYS A O 1
ATOM 657 N N . GLY A 1 82 ? 1.928 -8.727 -22.982 1.00 91.25 82 GLY A N 1
ATOM 658 C CA . GLY A 1 82 ? 1.742 -7.475 -23.723 1.00 91.25 82 GLY A CA 1
ATOM 659 C C . GLY A 1 82 ? 0.460 -6.704 -23.396 1.00 91.25 82 GLY A C 1
ATOM 660 O O . GLY A 1 82 ? 0.208 -5.673 -24.006 1.00 91.25 82 GLY A O 1
ATOM 661 N N . ILE A 1 83 ? -0.344 -7.141 -22.420 1.00 91.75 83 ILE A N 1
ATOM 662 C CA . ILE A 1 83 ? -1.620 -6.483 -22.107 1.00 91.75 83 ILE A CA 1
ATOM 663 C C . ILE A 1 83 ? -1.372 -5.151 -21.382 1.00 91.75 83 ILE A C 1
ATOM 665 O O . ILE A 1 83 ? -0.611 -5.078 -20.414 1.00 91.75 83 ILE A O 1
ATOM 669 N N . GLU A 1 84 ? -2.053 -4.096 -21.827 1.00 88.38 84 GLU A N 1
ATOM 670 C CA . GLU A 1 84 ? -1.981 -2.760 -21.231 1.00 88.38 84 GLU A CA 1
ATOM 671 C C . GLU A 1 84 ? -2.602 -2.684 -19.828 1.00 88.38 84 GLU A C 1
ATOM 673 O O . GLU A 1 84 ? -3.606 -3.337 -19.529 1.00 88.38 84 GLU A O 1
ATOM 678 N N . TYR A 1 85 ? -2.081 -1.791 -18.976 1.00 83.88 85 TYR A N 1
ATOM 679 C CA . TYR A 1 85 ? -2.533 -1.622 -17.586 1.00 83.88 85 TYR A CA 1
ATOM 680 C C . TYR A 1 85 ? -4.030 -1.324 -17.452 1.00 83.88 85 TYR A C 1
ATOM 682 O O . TYR A 1 85 ? -4.675 -1.837 -16.539 1.00 83.88 85 TYR A O 1
ATOM 690 N N . LYS A 1 86 ? -4.608 -0.544 -18.375 1.00 87.62 86 LYS A N 1
ATOM 691 C CA . LYS A 1 86 ? -6.052 -0.256 -18.399 1.00 87.62 86 LYS A CA 1
ATOM 692 C C . LYS A 1 86 ? -6.870 -1.539 -18.558 1.00 87.62 86 LYS A C 1
ATOM 694 O O . LYS A 1 86 ? -7.868 -1.733 -17.865 1.00 87.62 86 LYS A O 1
ATOM 699 N N . ARG A 1 87 ? -6.429 -2.437 -19.442 1.00 89.19 87 ARG A N 1
ATOM 700 C CA . ARG A 1 87 ? -7.097 -3.714 -19.721 1.00 89.19 87 ARG A CA 1
ATOM 701 C C . ARG A 1 87 ? -6.835 -4.742 -18.617 1.00 89.19 87 ARG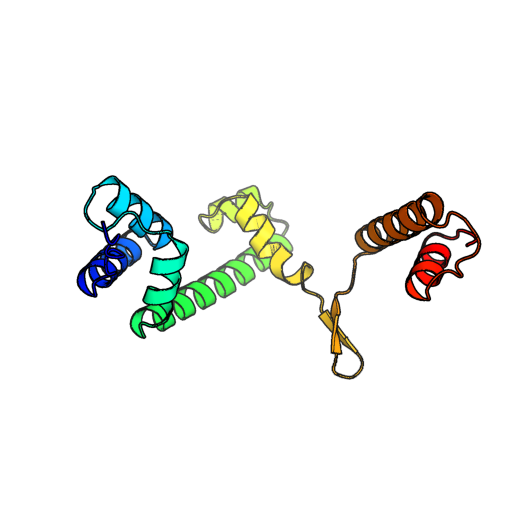 A C 1
ATOM 703 O O . ARG A 1 87 ? -7.764 -5.446 -18.234 1.00 89.19 87 ARG A O 1
ATOM 710 N N . ILE A 1 88 ? -5.640 -4.749 -18.024 1.00 87.81 88 ILE A N 1
ATOM 711 C CA . ILE A 1 88 ? -5.336 -5.520 -16.805 1.00 87.81 88 ILE A CA 1
ATOM 712 C C . ILE A 1 88 ? -6.259 -5.103 -15.653 1.00 87.81 88 ILE A C 1
ATOM 714 O O . ILE A 1 88 ? -6.831 -5.969 -14.995 1.00 87.81 88 ILE A O 1
ATOM 718 N N . GLY A 1 89 ? -6.445 -3.797 -15.434 1.00 86.19 89 GLY A N 1
ATOM 719 C CA . GLY A 1 89 ? -7.353 -3.270 -14.413 1.00 86.19 89 GLY A CA 1
ATOM 720 C C . GLY A 1 89 ? -8.782 -3.784 -14.589 1.00 86.19 89 GLY A C 1
ATOM 721 O O . GLY A 1 89 ? -9.373 -4.294 -13.640 1.00 86.19 89 GLY A O 1
ATOM 722 N N . LYS A 1 90 ? -9.297 -3.776 -15.827 1.00 90.94 90 LYS A N 1
ATOM 723 C CA . LYS A 1 90 ? -10.611 -4.360 -16.148 1.00 90.94 90 LYS A CA 1
ATOM 724 C C . LYS A 1 90 ? -10.683 -5.861 -15.838 1.00 90.94 90 LYS A C 1
ATOM 726 O O . LYS A 1 90 ? -11.616 -6.285 -15.163 1.00 90.94 90 LYS A O 1
ATOM 731 N N . ILE A 1 91 ? -9.698 -6.651 -16.277 1.00 89.81 91 ILE A N 1
ATOM 732 C CA . ILE A 1 91 ? -9.660 -8.113 -16.060 1.00 89.81 91 ILE A CA 1
ATOM 733 C C . ILE A 1 91 ? -9.618 -8.452 -14.564 1.00 89.81 91 ILE A C 1
ATOM 735 O O . ILE A 1 91 ? -10.311 -9.356 -14.104 1.00 89.81 91 ILE A O 1
ATOM 739 N N . LEU A 1 92 ? -8.816 -7.716 -13.794 1.00 87.56 92 LEU A N 1
ATOM 740 C CA . LEU A 1 92 ? -8.608 -7.967 -12.368 1.00 87.56 92 LEU A CA 1
ATOM 741 C C . LEU A 1 92 ? -9.595 -7.219 -11.463 1.00 87.56 92 LEU A C 1
ATOM 743 O O . LEU A 1 92 ? -9.506 -7.360 -10.243 1.00 87.56 92 LEU A O 1
ATOM 747 N N . LYS A 1 93 ? -10.528 -6.449 -12.040 1.00 88.06 93 LYS A N 1
ATOM 748 C CA . LYS A 1 93 ? -11.481 -5.585 -11.325 1.00 88.06 93 LYS A CA 1
ATOM 749 C C . LYS A 1 93 ? -10.786 -4.629 -10.337 1.00 88.06 93 LYS A C 1
ATOM 751 O O . LYS A 1 93 ? -11.198 -4.499 -9.186 1.00 88.06 93 LYS A O 1
ATOM 756 N N . VAL A 1 94 ? -9.717 -3.973 -10.787 1.00 81.31 94 VAL A N 1
ATOM 757 C CA . VAL A 1 94 ? -8.952 -2.956 -10.038 1.00 81.31 94 VAL A CA 1
ATOM 758 C C . VAL A 1 94 ? -8.737 -1.701 -10.889 1.00 81.31 94 VAL A C 1
ATOM 760 O O . VAL A 1 94 ? -8.858 -1.747 -12.115 1.00 81.31 94 VAL A O 1
ATOM 763 N N . GLY A 1 95 ? -8.394 -0.571 -10.265 1.00 75.88 95 GLY A N 1
ATOM 764 C CA . GLY A 1 95 ? -8.047 0.649 -11.000 1.00 75.88 95 GLY A CA 1
ATOM 765 C C . GLY A 1 95 ? -6.813 0.462 -11.895 1.00 75.88 95 GLY A C 1
ATOM 766 O O . GLY A 1 95 ? -5.954 -0.377 -11.622 1.00 75.88 95 GLY A O 1
ATOM 767 N N . SER A 1 96 ? -6.677 1.257 -12.961 1.00 73.25 96 SER A N 1
ATOM 768 C CA . SER A 1 96 ? -5.491 1.217 -13.839 1.00 73.25 96 SER A CA 1
ATOM 769 C C . SER A 1 96 ? -4.199 1.577 -13.091 1.00 73.25 96 SER A C 1
ATOM 771 O O . SER A 1 96 ? -3.165 0.947 -13.313 1.00 73.25 96 SER A O 1
ATOM 773 N N . ALA A 1 97 ? -4.272 2.536 -12.163 1.00 72.38 97 ALA A N 1
ATOM 774 C CA . ALA A 1 97 ? -3.173 2.897 -11.269 1.00 72.38 97 ALA A CA 1
ATOM 775 C C . ALA A 1 97 ? -2.795 1.741 -10.324 1.00 72.38 97 ALA A C 1
ATOM 777 O O . ALA A 1 97 ? -1.613 1.448 -10.142 1.00 72.38 97 ALA A O 1
ATOM 778 N N . ASP A 1 98 ? -3.787 1.022 -9.792 1.00 73.44 98 ASP A N 1
ATOM 779 C CA . ASP A 1 98 ? -3.556 -0.163 -8.961 1.00 73.44 98 ASP A CA 1
ATOM 780 C C . ASP A 1 98 ? -2.956 -1.310 -9.774 1.00 73.44 98 ASP A C 1
ATOM 782 O O . ASP A 1 98 ? -2.051 -1.989 -9.298 1.00 73.44 98 ASP A O 1
ATOM 786 N N . ALA A 1 99 ? -3.403 -1.513 -11.016 1.00 79.44 99 ALA A N 1
ATOM 787 C CA . ALA A 1 99 ? -2.820 -2.492 -11.929 1.00 79.44 99 ALA A CA 1
ATOM 788 C C . ALA A 1 99 ? -1.348 -2.170 -12.230 1.00 79.44 99 ALA A C 1
ATOM 790 O O . ALA A 1 99 ? -0.497 -3.059 -12.148 1.00 79.44 99 ALA A O 1
ATOM 791 N N . PHE A 1 100 ? -1.025 -0.902 -12.505 1.00 81.19 100 PHE A N 1
ATOM 792 C CA . PHE A 1 100 ? 0.358 -0.441 -12.640 1.00 81.19 100 PHE A CA 1
ATOM 793 C C . PHE A 1 100 ? 1.167 -0.720 -11.367 1.00 81.19 100 PHE A C 1
ATOM 795 O O . PHE A 1 100 ? 2.268 -1.274 -11.440 1.00 81.19 100 PHE A O 1
ATOM 802 N N . TYR A 1 101 ? 0.620 -0.384 -10.197 1.00 80.56 101 TYR A N 1
ATOM 803 C CA . TYR A 1 101 ? 1.283 -0.611 -8.917 1.00 80.56 101 TYR A CA 1
ATOM 804 C C . TYR A 1 101 ? 1.507 -2.104 -8.647 1.00 80.56 101 TYR A C 1
ATOM 806 O O . TYR A 1 101 ? 2.597 -2.488 -8.237 1.00 80.56 101 TYR A O 1
ATOM 814 N N . LEU A 1 102 ? 0.523 -2.962 -8.917 1.00 82.19 102 LEU A N 1
ATOM 815 C CA . LEU A 1 102 ? 0.601 -4.414 -8.733 1.00 82.19 102 LEU A CA 1
ATOM 816 C C . LEU A 1 102 ? 1.675 -5.061 -9.615 1.00 82.19 102 LEU A C 1
ATOM 818 O O . LEU A 1 102 ? 2.401 -5.929 -9.130 1.00 82.19 102 LEU A O 1
ATOM 822 N N . VAL A 1 103 ? 1.806 -4.616 -10.869 1.00 79.75 103 VAL A N 1
ATOM 823 C CA . VAL A 1 103 ? 2.860 -5.075 -11.789 1.00 79.75 103 VAL A CA 1
ATOM 824 C C . VAL A 1 103 ? 4.242 -4.615 -11.321 1.00 79.75 103 VAL A C 1
ATOM 826 O O . VAL A 1 103 ? 5.194 -5.393 -11.338 1.00 79.75 103 VAL A O 1
ATOM 829 N N . ASN A 1 104 ? 4.362 -3.360 -10.883 1.00 73.06 104 ASN A N 1
ATOM 830 C CA . ASN A 1 104 ? 5.652 -2.736 -10.577 1.00 73.06 104 ASN A CA 1
ATOM 831 C C . ASN A 1 104 ? 6.059 -2.827 -9.097 1.00 73.06 104 ASN A C 1
ATOM 833 O O . ASN A 1 104 ? 7.144 -2.380 -8.728 1.00 73.06 104 ASN A O 1
ATOM 837 N N . LYS A 1 105 ? 5.243 -3.453 -8.239 1.00 70.38 105 LYS A N 1
ATOM 838 C CA . LYS A 1 105 ? 5.535 -3.620 -6.805 1.00 70.38 105 LYS A CA 1
ATOM 839 C C . LYS A 1 105 ? 6.831 -4.396 -6.546 1.00 70.38 105 LYS A C 1
ATOM 841 O O . LYS A 1 105 ? 7.481 -4.153 -5.538 1.00 70.38 105 LYS A O 1
ATOM 846 N N . GLY A 1 106 ? 7.201 -5.302 -7.456 1.00 53.59 106 GLY A N 1
ATOM 847 C CA . GLY A 1 106 ? 8.476 -6.027 -7.415 1.00 53.59 106 GLY A CA 1
ATOM 848 C C . GLY A 1 106 ? 9.683 -5.177 -7.823 1.00 53.59 106 GLY A C 1
ATOM 849 O O . GLY A 1 106 ? 10.759 -5.378 -7.282 1.00 53.59 106 GLY A O 1
ATOM 850 N N . LYS A 1 107 ? 9.495 -4.182 -8.702 1.00 51.53 107 LYS A N 1
ATOM 851 C CA . LYS A 1 107 ? 10.574 -3.300 -9.180 1.00 51.53 107 LYS A CA 1
ATOM 852 C C . LYS A 1 107 ? 10.956 -2.210 -8.177 1.00 51.53 107 LYS A C 1
ATOM 854 O O . LYS A 1 107 ? 12.080 -1.738 -8.184 1.00 51.53 107 LYS A O 1
ATOM 859 N N . ARG A 1 108 ? 10.034 -1.813 -7.288 1.00 45.19 108 ARG A N 1
ATOM 860 C CA . ARG A 1 108 ? 10.315 -0.812 -6.238 1.00 45.19 108 ARG A CA 1
ATOM 861 C C . ARG A 1 108 ? 11.189 -1.332 -5.091 1.00 45.19 108 ARG A C 1
ATOM 863 O O . ARG A 1 108 ? 11.709 -0.519 -4.338 1.00 45.19 108 ARG A O 1
ATOM 870 N N . ASN A 1 109 ? 11.366 -2.649 -4.983 1.00 42.81 109 ASN A N 1
ATOM 871 C CA . ASN A 1 109 ? 12.109 -3.300 -3.906 1.00 42.81 109 ASN A CA 1
ATOM 872 C C . ASN A 1 109 ? 13.130 -4.310 -4.460 1.00 42.81 109 ASN A C 1
ATOM 874 O O . ASN A 1 109 ? 13.246 -5.414 -3.925 1.00 42.81 109 ASN A O 1
ATOM 878 N N . GLU A 1 110 ? 13.882 -3.962 -5.507 1.00 42.03 110 GLU A N 1
ATOM 879 C CA . GLU A 1 110 ? 15.123 -4.687 -5.811 1.00 42.03 110 GLU A CA 1
ATOM 880 C C . GLU A 1 110 ? 16.172 -4.315 -4.752 1.00 42.03 110 GLU A C 1
ATOM 882 O O . GLU A 1 110 ? 17.061 -3.489 -4.945 1.00 42.03 110 GLU A O 1
ATOM 887 N N . TYR A 1 111 ? 15.999 -4.883 -3.561 1.00 45.28 111 TYR A N 1
ATOM 888 C CA . TYR A 1 111 ? 17.046 -4.962 -2.561 1.00 45.28 111 TYR A CA 1
ATOM 889 C C . TYR A 1 111 ? 17.932 -6.141 -2.950 1.00 45.28 111 TYR A C 1
ATOM 891 O O . TYR A 1 111 ? 17.457 -7.277 -2.983 1.00 45.28 111 TYR A O 1
ATOM 899 N N . LYS A 1 112 ? 19.214 -5.896 -3.230 1.00 43.25 112 LYS A N 1
ATOM 900 C CA . LYS A 1 112 ? 20.212 -6.970 -3.187 1.00 43.25 112 LYS A CA 1
ATOM 901 C C . LYS A 1 112 ? 20.798 -7.010 -1.784 1.00 43.25 112 LYS A C 1
ATOM 903 O O . LYS A 1 112 ? 21.138 -5.976 -1.207 1.00 43.25 112 LYS A O 1
ATOM 908 N N . THR A 1 113 ? 20.901 -8.212 -1.235 1.00 39.59 113 THR A N 1
ATOM 909 C CA . THR A 1 113 ? 21.689 -8.457 -0.031 1.00 39.59 113 THR A CA 1
ATOM 910 C C . THR A 1 113 ? 23.154 -8.448 -0.451 1.00 39.59 113 THR A C 1
ATOM 912 O O . THR A 1 113 ? 23.596 -9.356 -1.149 1.00 39.59 113 THR A O 1
ATOM 915 N N . ILE A 1 114 ? 23.897 -7.408 -0.076 1.00 48.16 114 ILE A N 1
ATOM 916 C CA . ILE A 1 114 ? 25.354 -7.354 -0.251 1.00 48.16 114 ILE A CA 1
ATOM 917 C C . ILE A 1 114 ? 25.940 -7.418 1.159 1.00 48.16 114 ILE A C 1
ATOM 919 O O . ILE A 1 114 ? 25.709 -6.506 1.951 1.00 48.16 114 ILE A O 1
ATOM 923 N N . GLY A 1 115 ? 26.614 -8.522 1.502 1.00 44.47 115 GLY A N 1
ATOM 924 C CA . GLY A 1 115 ? 27.243 -8.703 2.819 1.00 44.47 115 GLY A CA 1
ATOM 925 C C . GLY A 1 115 ? 26.272 -8.688 4.011 1.00 44.47 115 GLY A C 1
ATOM 926 O O . GLY A 1 115 ? 26.602 -8.146 5.055 1.00 44.47 115 GLY A O 1
ATOM 927 N N . GLY A 1 116 ? 25.049 -9.211 3.853 1.00 43.84 116 GLY A N 1
ATOM 928 C CA . GLY A 1 116 ? 24.044 -9.267 4.931 1.00 43.84 116 GLY A CA 1
ATOM 929 C C . GLY A 1 116 ? 23.200 -7.998 5.119 1.00 43.84 116 GLY A C 1
ATOM 930 O O . GLY A 1 116 ? 22.244 -8.018 5.889 1.00 43.84 116 GLY A O 1
ATOM 931 N N . VAL A 1 117 ? 23.476 -6.917 4.379 1.00 40.16 117 VAL A N 1
ATOM 932 C CA . VAL A 1 117 ? 22.708 -5.662 4.458 1.00 40.16 117 VAL A CA 1
ATOM 933 C C . VAL A 1 117 ? 21.805 -5.507 3.235 1.00 40.16 117 VAL A C 1
ATOM 935 O O . VAL A 1 117 ? 22.258 -5.577 2.089 1.00 40.16 117 VAL A O 1
ATOM 938 N N . HIS A 1 118 ? 20.511 -5.268 3.467 1.00 44.34 118 HIS A N 1
ATOM 939 C CA . HIS A 1 118 ? 19.554 -4.949 2.409 1.00 44.34 118 HIS A CA 1
ATOM 940 C C . HIS A 1 118 ? 19.789 -3.523 1.898 1.00 44.34 118 HIS A C 1
ATOM 942 O O . HIS A 1 118 ? 19.338 -2.554 2.510 1.00 44.34 118 HIS A O 1
ATOM 948 N N . LYS A 1 119 ? 20.464 -3.380 0.753 1.00 49.09 119 LYS A N 1
ATOM 949 C CA . LYS A 1 119 ? 20.661 -2.077 0.100 1.00 49.09 119 LYS A CA 1
ATOM 950 C C . LYS A 1 119 ? 19.668 -1.905 -1.046 1.00 49.09 119 LYS A C 1
ATOM 952 O O . LYS A 1 119 ? 19.514 -2.799 -1.877 1.00 49.09 119 LYS A O 1
ATOM 957 N N . ARG A 1 120 ? 18.979 -0.760 -1.078 1.00 55.28 120 ARG A N 1
ATOM 958 C CA . ARG A 1 120 ? 18.100 -0.372 -2.190 1.00 55.28 120 ARG A CA 1
ATOM 959 C C . ARG A 1 120 ? 18.962 -0.090 -3.421 1.00 55.28 120 ARG A C 1
ATOM 961 O O . ARG A 1 120 ? 19.865 0.738 -3.338 1.00 55.28 120 ARG A O 1
ATOM 968 N N . ILE A 1 121 ? 18.665 -0.740 -4.544 1.00 55.69 121 ILE A N 1
ATOM 969 C CA . ILE A 1 121 ? 19.266 -0.396 -5.835 1.00 55.69 121 ILE A CA 1
ATOM 970 C C . ILE A 1 121 ? 18.435 0.729 -6.445 1.00 55.69 121 ILE A C 1
ATOM 972 O O . ILE A 1 121 ? 17.226 0.589 -6.632 1.00 55.69 121 ILE A O 1
ATOM 976 N N . TYR A 1 122 ? 19.073 1.862 -6.711 1.00 64.06 122 TYR A N 1
ATOM 977 C CA . TYR A 1 122 ? 18.461 2.945 -7.468 1.00 64.06 122 TYR A CA 1
ATOM 978 C C . TYR A 1 122 ? 18.585 2.626 -8.956 1.00 64.06 122 TYR A C 1
ATOM 980 O O . TYR A 1 122 ? 19.637 2.178 -9.415 1.00 64.06 122 TYR A O 1
ATOM 988 N N . THR A 1 123 ? 17.517 2.854 -9.720 1.00 74.06 123 THR A N 1
ATOM 989 C CA . THR A 1 123 ? 17.649 2.887 -11.185 1.00 74.06 123 THR A CA 1
ATOM 990 C C . THR A 1 123 ? 18.612 4.014 -11.590 1.00 74.06 123 THR A C 1
ATOM 992 O O . THR A 1 123 ? 18.714 4.993 -10.848 1.00 74.06 123 THR A O 1
ATOM 995 N N . PRO A 1 124 ? 19.286 3.948 -12.757 1.00 72.75 124 PRO A N 1
ATOM 996 C CA . PRO A 1 124 ? 20.209 5.006 -13.183 1.00 72.75 124 PRO A CA 1
ATOM 997 C C . PRO A 1 124 ? 19.592 6.413 -13.150 1.00 72.75 124 PRO A C 1
ATOM 999 O O . PRO A 1 124 ? 20.237 7.353 -12.704 1.00 72.75 124 PRO A O 1
ATOM 1002 N N . ALA A 1 125 ? 18.312 6.548 -13.517 1.00 72.81 125 ALA A N 1
ATOM 1003 C CA . ALA A 1 125 ? 17.587 7.819 -13.461 1.00 72.81 125 ALA A CA 1
ATOM 1004 C C . ALA A 1 125 ? 17.303 8.303 -12.023 1.00 72.81 125 ALA A C 1
ATOM 1006 O O . ALA A 1 125 ? 17.402 9.492 -11.729 1.00 72.81 125 ALA A O 1
ATOM 1007 N N . GLU A 1 126 ? 16.950 7.398 -11.103 1.00 80.00 126 GLU A N 1
ATOM 1008 C CA . GLU A 1 126 ? 16.771 7.747 -9.685 1.00 80.00 126 GLU A CA 1
ATOM 1009 C C . GLU A 1 126 ? 18.104 8.083 -9.007 1.00 80.00 126 GLU A C 1
ATOM 1011 O O . GLU A 1 126 ? 18.147 8.973 -8.156 1.00 80.00 126 GLU A O 1
ATOM 1016 N N . GLN A 1 127 ? 19.177 7.382 -9.388 1.00 79.94 127 GLN A N 1
ATOM 1017 C CA . GLN A 1 127 ? 20.530 7.643 -8.914 1.00 79.94 127 GLN A CA 1
ATOM 1018 C C . GLN A 1 127 ? 21.018 9.007 -9.410 1.00 79.94 127 GLN A C 1
ATOM 1020 O O . GLN A 1 127 ? 21.499 9.782 -8.592 1.00 79.94 127 GLN A O 1
ATOM 1025 N N . ALA A 1 128 ? 20.794 9.346 -10.686 1.00 80.25 128 ALA A N 1
ATOM 1026 C CA . ALA A 1 128 ? 21.118 10.662 -11.240 1.00 80.25 128 ALA A CA 1
ATOM 1027 C C . ALA A 1 128 ? 20.428 11.786 -10.460 1.00 80.25 128 ALA A C 1
ATOM 1029 O O . ALA A 1 128 ? 21.098 12.662 -9.927 1.00 80.25 128 ALA A O 1
ATOM 1030 N N . LYS A 1 129 ? 19.108 11.688 -10.256 1.00 84.81 129 LYS A N 1
ATOM 1031 C CA . LYS A 1 129 ? 18.342 12.690 -9.498 1.00 84.81 129 LYS A CA 1
ATOM 1032 C C . LYS A 1 129 ? 18.807 12.835 -8.043 1.00 84.81 129 LYS A C 1
ATOM 1034 O O . LYS A 1 129 ? 18.758 13.923 -7.469 1.00 84.81 129 LYS A O 1
ATOM 1039 N N . LYS A 1 130 ? 19.218 11.730 -7.411 1.00 85.31 130 LYS A N 1
ATOM 1040 C CA . LYS A 1 130 ? 19.789 11.755 -6.057 1.00 85.31 130 LYS A CA 1
ATOM 1041 C C . LYS A 1 130 ? 21.152 12.454 -6.058 1.00 85.31 130 LYS A C 1
ATOM 1043 O O . LYS A 1 130 ? 21.379 13.298 -5.194 1.00 85.31 130 LYS A O 1
ATOM 1048 N N . SER A 1 131 ? 22.022 12.110 -7.006 1.00 85.88 131 SER A N 1
ATOM 1049 C CA . SER A 1 131 ? 23.346 12.716 -7.153 1.00 85.88 131 SER A CA 1
ATOM 1050 C C . SER A 1 131 ? 23.251 14.214 -7.456 1.00 85.88 131 SER A C 1
ATOM 1052 O O . SER A 1 131 ? 23.939 14.997 -6.812 1.00 85.88 131 SER A O 1
ATOM 1054 N N . GLU A 1 132 ? 22.338 14.630 -8.340 1.00 88.94 132 GLU A N 1
ATOM 1055 C CA . GLU A 1 132 ? 22.097 16.042 -8.685 1.00 88.94 132 GLU A CA 1
ATOM 1056 C C . GLU A 1 132 ? 21.724 16.858 -7.451 1.00 88.94 132 GLU A C 1
ATOM 1058 O O . GLU A 1 132 ? 22.240 17.952 -7.236 1.00 88.94 132 GLU A O 1
ATOM 1063 N N . LYS A 1 133 ? 20.851 16.304 -6.603 1.00 90.06 133 LYS A N 1
ATOM 1064 C CA . LYS A 1 133 ? 20.458 16.959 -5.360 1.00 90.06 133 LYS A CA 1
ATOM 1065 C C . LYS A 1 133 ? 21.642 17.105 -4.400 1.00 90.06 133 LYS A C 1
ATOM 1067 O O . LYS A 1 133 ? 21.825 18.181 -3.847 1.00 90.06 133 LYS A O 1
ATOM 1072 N N . LEU A 1 134 ? 22.439 16.049 -4.215 1.00 85.62 134 LEU A N 1
ATOM 1073 C CA . LEU A 1 134 ? 23.611 16.082 -3.332 1.00 85.62 134 LEU A CA 1
ATOM 1074 C C . LEU A 1 134 ? 24.647 17.112 -3.791 1.00 85.62 134 LEU A C 1
ATOM 1076 O O . LEU A 1 134 ? 25.136 17.876 -2.966 1.00 85.62 134 LEU A O 1
ATOM 1080 N N . VAL A 1 135 ? 24.937 17.164 -5.093 1.00 85.81 135 VAL A N 1
ATOM 1081 C CA . VAL A 1 135 ? 25.852 18.155 -5.681 1.00 85.81 135 VAL A CA 1
ATOM 1082 C C . VAL A 1 135 ? 25.274 19.569 -5.580 1.00 85.81 135 VAL A C 1
ATOM 1084 O O . VAL A 1 135 ? 25.982 20.499 -5.211 1.00 85.81 135 VAL A O 1
ATOM 1087 N N . SER A 1 136 ? 23.975 19.753 -5.836 1.00 86.38 136 SER A N 1
ATOM 1088 C CA . SER A 1 136 ? 23.325 21.062 -5.702 1.00 86.38 136 SER A CA 1
ATOM 1089 C C . SER A 1 136 ? 23.326 21.567 -4.260 1.00 86.38 136 SER A C 1
ATOM 1091 O O . SER A 1 136 ? 23.570 22.751 -4.033 1.00 86.38 136 SER A O 1
ATOM 1093 N N . ASP A 1 137 ? 23.028 20.698 -3.294 1.00 83.69 137 ASP A N 1
ATOM 1094 C CA . ASP A 1 137 ? 23.057 21.041 -1.873 1.00 83.69 137 ASP A CA 1
ATOM 1095 C C . ASP A 1 137 ? 24.505 21.346 -1.444 1.00 83.69 137 ASP A C 1
ATOM 1097 O O . ASP A 1 137 ? 24.747 22.315 -0.727 1.00 83.69 137 ASP A O 1
ATOM 1101 N N . TRP A 1 138 ? 25.482 20.589 -1.953 1.00 83.81 138 TRP A N 1
ATOM 1102 C CA . TRP A 1 138 ? 26.902 20.854 -1.734 1.00 83.81 138 TRP A CA 1
ATOM 1103 C C . TRP A 1 138 ? 27.322 22.236 -2.241 1.00 83.81 138 TRP A C 1
ATOM 1105 O O . TRP A 1 138 ? 27.779 23.058 -1.454 1.00 83.81 138 TRP A O 1
ATOM 1115 N N . ASN A 1 139 ? 27.079 22.541 -3.516 1.00 82.31 139 ASN A N 1
ATOM 1116 C CA . ASN A 1 139 ? 27.465 23.816 -4.128 1.00 82.31 139 ASN A CA 1
ATOM 1117 C C . ASN A 1 139 ? 26.783 25.023 -3.471 1.00 82.31 139 ASN A C 1
ATOM 1119 O O . ASN A 1 139 ? 27.330 26.120 -3.462 1.00 82.31 139 ASN A O 1
ATOM 1123 N N . LYS A 1 140 ? 25.575 24.832 -2.930 1.00 82.75 140 LYS A N 1
ATOM 1124 C CA . LYS A 1 140 ? 24.800 25.901 -2.295 1.00 82.75 140 LYS A CA 1
ATOM 1125 C C . LYS A 1 140 ? 25.220 26.177 -0.851 1.00 82.75 140 LYS A C 1
ATOM 1127 O O . LYS A 1 140 ? 25.132 27.319 -0.407 1.00 82.75 140 LYS A O 1
ATOM 1132 N N . TYR A 1 141 ? 25.594 25.139 -0.106 1.00 77.25 141 TYR A N 1
ATOM 1133 C CA . TYR A 1 141 ? 25.805 25.227 1.342 1.00 77.25 141 TYR A CA 1
ATOM 1134 C C . TYR A 1 141 ? 27.261 25.009 1.773 1.00 77.25 141 TYR A C 1
ATOM 1136 O O . TYR A 1 141 ? 27.570 25.211 2.949 1.00 77.25 141 TYR A O 1
ATOM 1144 N N . ASN A 1 142 ? 28.167 24.644 0.861 1.00 73.75 142 ASN A N 1
ATOM 1145 C CA . ASN A 1 142 ? 29.603 24.605 1.130 1.00 73.75 142 ASN A CA 1
ATOM 1146 C C . ASN A 1 142 ? 30.192 26.021 1.051 1.00 73.75 142 ASN A C 1
ATOM 1148 O O . ASN A 1 142 ? 30.880 26.375 0.100 1.00 73.75 142 ASN A O 1
ATOM 1152 N N . ILE A 1 143 ? 29.837 26.853 2.030 1.00 55.44 143 ILE A N 1
ATOM 1153 C CA . ILE A 1 143 ? 30.125 28.290 2.003 1.00 55.44 143 ILE A CA 1
ATOM 1154 C C . ILE A 1 143 ? 31.598 28.613 2.277 1.00 55.44 143 ILE A C 1
ATOM 1156 O O . ILE A 1 143 ? 32.012 29.690 1.900 1.00 55.44 143 ILE A O 1
ATOM 1160 N N . GLU A 1 144 ? 32.416 27.713 2.828 1.00 54.75 144 GLU A N 1
ATOM 1161 C CA . GLU A 1 144 ? 33.875 27.901 2.923 1.00 54.75 144 GLU A CA 1
ATOM 1162 C C . GLU A 1 144 ? 34.514 26.621 3.502 1.00 54.75 144 GLU A C 1
ATOM 1164 O O . GLU A 1 144 ? 34.298 26.265 4.661 1.00 54.75 144 GLU A O 1
ATOM 1169 N N . ASN A 1 145 ? 35.288 25.906 2.677 1.00 53.81 145 ASN A N 1
ATOM 1170 C CA . ASN A 1 145 ? 36.221 24.830 3.050 1.00 53.81 145 ASN A CA 1
ATOM 1171 C C . ASN A 1 145 ? 35.692 23.661 3.910 1.00 53.81 145 ASN A C 1
ATOM 1173 O O . ASN A 1 145 ? 36.367 23.216 4.844 1.00 53.81 145 ASN A O 1
ATOM 1177 N N . ARG A 1 146 ? 34.548 23.058 3.560 1.00 64.62 146 ARG A N 1
ATOM 1178 C CA . ARG A 1 146 ? 34.301 21.653 3.939 1.00 64.62 146 ARG A CA 1
ATOM 1179 C C . ARG A 1 146 ? 34.724 20.728 2.805 1.00 64.62 146 ARG A C 1
ATOM 1181 O O . ARG A 1 146 ? 34.449 21.001 1.643 1.00 64.62 146 ARG A O 1
ATOM 1188 N N . PHE A 1 147 ? 35.381 19.625 3.153 1.00 77.44 147 PHE A N 1
ATOM 1189 C CA . PHE A 1 147 ? 35.683 18.545 2.214 1.00 77.44 147 PHE A CA 1
ATOM 1190 C C . PHE A 1 147 ? 34.407 17.751 1.899 1.00 77.44 147 PHE A C 1
ATOM 1192 O O . PHE A 1 147 ? 33.624 17.490 2.823 1.00 77.44 147 PHE A O 1
ATOM 1199 N N . PRO A 1 148 ? 34.171 17.369 0.630 1.00 78.25 148 PRO A N 1
ATOM 1200 C CA . PRO A 1 148 ? 33.004 16.582 0.258 1.00 78.25 148 PRO A CA 1
ATOM 1201 C C . PRO A 1 148 ? 33.029 15.237 0.979 1.00 78.25 148 PRO A C 1
ATOM 1203 O O . PRO A 1 148 ? 34.071 14.607 1.133 1.00 78.25 148 PRO A O 1
ATOM 1206 N N . THR A 1 149 ? 31.859 14.792 1.433 1.00 83.50 149 THR A N 1
ATOM 1207 C CA . THR A 1 149 ? 31.720 13.446 2.005 1.00 83.50 149 THR A CA 1
ATOM 1208 C C . THR A 1 149 ? 31.897 12.386 0.919 1.00 83.50 149 THR A C 1
ATOM 1210 O O . THR A 1 149 ? 31.634 12.665 -0.250 1.00 83.50 149 THR A O 1
ATOM 1213 N N . ASP A 1 150 ? 32.226 11.145 1.285 1.00 83.19 150 ASP A N 1
ATOM 1214 C CA . ASP A 1 150 ? 32.299 10.020 0.336 1.00 83.19 150 ASP A CA 1
ATOM 1215 C C . ASP A 1 150 ? 31.029 9.857 -0.517 1.00 83.19 150 ASP A C 1
ATOM 1217 O O . ASP A 1 150 ? 31.095 9.421 -1.667 1.00 83.19 150 ASP A O 1
ATOM 1221 N N . GLU A 1 151 ? 29.852 10.181 0.033 1.00 82.56 151 GLU A N 1
ATOM 1222 C CA . GLU A 1 151 ? 28.593 10.150 -0.718 1.00 82.56 151 GLU A CA 1
ATOM 1223 C C . GLU A 1 151 ? 28.509 11.277 -1.750 1.00 82.56 151 GLU A C 1
ATOM 1225 O O . GLU A 1 151 ? 27.998 11.063 -2.850 1.00 82.56 151 GLU A O 1
ATOM 1230 N N . THR A 1 152 ? 29.032 12.455 -1.413 1.00 82.12 152 THR A N 1
ATOM 1231 C CA . THR A 1 152 ? 29.125 13.605 -2.315 1.00 82.12 152 THR A CA 1
ATOM 1232 C C . THR A 1 152 ? 30.144 13.344 -3.425 1.00 82.12 152 THR A C 1
ATOM 1234 O O . THR A 1 152 ? 29.825 13.566 -4.588 1.00 82.12 152 THR A O 1
ATOM 1237 N N . ILE A 1 153 ? 31.320 12.792 -3.105 1.00 85.25 153 ILE A N 1
ATOM 1238 C CA . ILE A 1 153 ? 32.348 12.421 -4.096 1.00 85.25 153 ILE A CA 1
ATOM 1239 C C . ILE A 1 153 ? 31.778 11.412 -5.099 1.00 85.25 153 ILE A C 1
ATOM 1241 O O . ILE A 1 153 ? 31.829 11.637 -6.304 1.00 85.25 153 ILE A O 1
ATOM 1245 N N . LYS A 1 154 ? 31.114 10.356 -4.614 1.00 85.44 154 LYS A N 1
ATOM 1246 C CA . LYS A 1 154 ? 30.441 9.375 -5.484 1.00 85.44 154 LYS A CA 1
ATOM 1247 C C . LYS A 1 154 ? 29.308 9.986 -6.309 1.00 85.44 154 LYS A C 1
ATOM 1249 O O . LYS A 1 154 ? 28.999 9.480 -7.385 1.00 85.44 154 LYS A O 1
ATOM 1254 N N . ALA A 1 155 ? 28.654 11.039 -5.814 1.00 86.19 155 ALA A N 1
ATOM 1255 C CA . ALA A 1 155 ? 27.645 11.770 -6.574 1.00 86.19 155 ALA A CA 1
ATOM 1256 C C . ALA A 1 155 ? 28.275 12.589 -7.713 1.00 86.19 155 ALA A C 1
ATOM 1258 O O . ALA A 1 155 ? 27.743 12.556 -8.822 1.00 86.19 155 ALA A O 1
ATOM 1259 N N . PHE A 1 156 ? 29.410 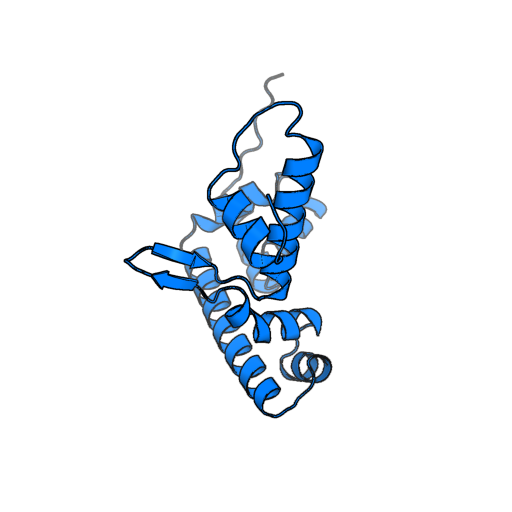13.249 -7.463 1.00 86.38 156 PHE A N 1
ATOM 1260 C CA . PHE A 1 156 ? 30.213 13.933 -8.480 1.00 86.38 156 PHE A CA 1
ATOM 1261 C C . PHE A 1 156 ? 30.724 12.959 -9.552 1.00 86.38 156 PHE A C 1
ATOM 1263 O O . PHE A 1 156 ? 30.456 13.166 -10.735 1.00 86.38 156 PHE A O 1
ATOM 1270 N N . GLU A 1 157 ? 31.342 11.846 -9.147 1.00 88.12 157 GLU A N 1
ATOM 1271 C CA . GLU A 1 157 ? 31.822 10.792 -10.056 1.00 88.12 157 GLU A CA 1
ATOM 1272 C C . GLU A 1 157 ? 30.691 10.213 -10.912 1.00 88.12 157 GLU A C 1
ATOM 1274 O O . GLU A 1 157 ? 30.830 10.079 -12.125 1.00 88.12 157 GLU A O 1
ATOM 1279 N N . PHE A 1 158 ? 29.536 9.911 -10.306 1.00 88.12 158 PHE A N 1
ATOM 1280 C CA . PHE A 1 158 ? 28.385 9.374 -11.034 1.00 88.12 158 PHE A CA 1
ATOM 1281 C C . PHE A 1 158 ? 27.860 10.339 -12.108 1.00 88.12 158 PHE A C 1
ATOM 1283 O O . PHE A 1 158 ? 27.342 9.896 -13.133 1.00 88.12 158 PHE A O 1
ATOM 1290 N N . LEU A 1 159 ? 27.965 11.648 -11.868 1.00 86.12 159 LEU A N 1
ATOM 1291 C CA . LEU A 1 159 ? 27.533 12.690 -12.800 1.00 86.12 159 LEU A CA 1
ATOM 1292 C C . LEU A 1 159 ? 28.641 13.140 -13.765 1.00 86.12 159 LEU A C 1
ATOM 1294 O O . LEU A 1 159 ? 28.377 14.005 -14.597 1.00 86.12 159 LEU A O 1
ATOM 1298 N N . ASN A 1 160 ? 29.845 12.561 -13.685 1.00 86.44 160 ASN A N 1
ATOM 1299 C CA . ASN A 1 160 ? 31.041 13.015 -14.405 1.00 86.44 160 ASN A CA 1
ATOM 1300 C C . ASN A 1 160 ? 31.359 14.504 -14.167 1.00 86.44 160 ASN A C 1
ATOM 1302 O O . ASN A 1 160 ? 31.697 15.236 -15.097 1.00 86.44 160 ASN A O 1
ATOM 1306 N N . LEU A 1 161 ? 31.227 14.958 -12.921 1.00 78.69 161 LEU A N 1
ATOM 1307 C CA . LEU A 1 161 ? 31.517 16.327 -12.499 1.00 78.69 161 LEU A CA 1
ATOM 1308 C C . LEU A 1 161 ? 32.740 16.344 -11.574 1.00 78.69 161 LEU A C 1
ATOM 1310 O O . LEU A 1 161 ? 32.966 15.398 -10.822 1.00 78.69 161 LEU A O 1
ATOM 1314 N N . THR A 1 162 ? 33.514 17.427 -11.603 1.00 73.06 162 THR A N 1
ATOM 1315 C CA . THR A 1 162 ? 34.587 17.667 -10.628 1.00 73.06 162 THR A CA 1
ATOM 1316 C C . THR A 1 162 ? 34.009 18.222 -9.318 1.00 73.06 162 THR A C 1
ATOM 1318 O O . THR A 1 162 ? 33.189 19.141 -9.407 1.00 73.06 162 THR A O 1
ATOM 1321 N N . PRO A 1 163 ? 34.399 17.668 -8.149 1.00 63.34 163 PRO A N 1
ATOM 1322 C CA . PRO A 1 163 ? 33.953 18.119 -6.827 1.00 63.34 163 PRO A CA 1
ATOM 1323 C C . PRO A 1 163 ? 34.260 19.574 -6.474 1.00 63.34 163 PRO A C 1
ATOM 1325 O O . PRO A 1 163 ? 35.258 20.109 -7.007 1.00 63.34 163 PRO A O 1
#

Radius of gyration: 24.01 Å; Cα contacts (8 Å, |Δi|>4): 125; chains: 1; bounding box: 60×42×57 Å

Nearest PDB structures (foldseek):
  3j6b-assembly1_R  TM=2.190E-01  e=1.404E+00  Saccharomyces cerevisiae
  7b1v-assembly1_A  TM=3.147E-01  e=6.220E+00  Saccharopolyspora erythraea NRRL 2338

Mean predicted aligned error: 16.71 Å

pLDDT: mean 76.28, std 13.89, range [36.97, 91.75]

Sequence (163 aa):
MDRVKPIITDQDLEKIFKTGVELGSFNKAIHILIKAGKINNYCVSVYEKKLNELSAYKDLRLLKKARRKNTGKLALMLRKKGIEYKRIGKILKVGSADAFYLVNKGKRNEYKTIGGVHKRIYTPAEQAKKSEKLVSDWNKYNIENRFPTDETIKAFEFLNLTP

Solvent-accessible surface area (backbone atoms only — not comparable to full-atom values): 9447 Å² total; per-residue (Å²): 129,85,78,73,72,83,76,88,47,72,68,47,52,50,52,31,48,56,46,10,61,77,66,73,32,49,69,58,23,47,53,51,34,34,75,67,67,74,34,77,90,64,62,67,68,58,56,52,54,56,46,62,73,36,68,73,46,49,53,52,48,50,5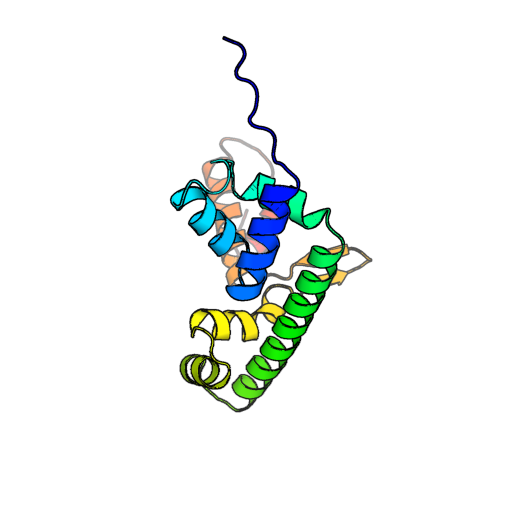1,54,49,52,50,51,52,52,53,21,53,52,39,38,54,44,41,75,71,68,49,50,43,65,58,46,5,61,77,70,74,45,53,41,70,54,31,46,45,40,45,44,57,65,69,79,60,50,53,51,71,60,94,86,42,80,42,79,64,66,54,73,70,57,43,48,57,50,23,52,48,46,51,52,52,43,74,72,65,58,83,73,91,70,81,76,49,76,70,44,48,52,23,24,59,75,67,75,44,86,127

Organism: NCBI:txid412755

Foldseek 3Di:
DPPPPPDFDPVNLVQLVVQCVVVVHSLVSNVVCCVVVNGPPDDSVVSVVVNVVDPVSVVSVVVVVVVLLVLLVQLQVCVVVVDQLCVSCVVSVHHSVSSVCSNCVVVQQPFDQDPNDGDGDDDLVRLLVVLVVLQVCCVVPPPDDDDDDPSNVVSCVSVVHDD